Protein AF-A0A9E8LZN9-F1 (afdb_monomer_lite)

pLDDT: mean 81.26, std 16.22, range [38.81, 97.06]

Radius of gyration: 23.98 Å; chains: 1; bounding box: 33×41×81 Å

Structure (mmCIF, N/CA/C/O backbone):
data_AF-A0A9E8LZN9-F1
#
_entry.id   AF-A0A9E8LZN9-F1
#
loop_
_atom_site.group_PDB
_atom_site.id
_atom_site.type_symbol
_atom_site.label_atom_id
_atom_site.label_alt_id
_atom_site.label_comp_id
_atom_site.label_asym_id
_atom_site.label_entity_id
_atom_site.label_seq_id
_atom_site.pdbx_PDB_ins_code
_atom_site.Cartn_x
_atom_site.Cartn_y
_atom_site.Cartn_z
_atom_site.occupancy
_atom_site.B_iso_or_equiv
_atom_site.auth_seq_id
_atom_site.auth_comp_id
_atom_site.auth_asym_id
_atom_site.auth_atom_id
_atom_site.pdbx_PDB_model_num
ATOM 1 N N . MET A 1 1 ? 11.448 15.383 -61.452 1.00 61.06 1 MET A N 1
ATOM 2 C CA . MET A 1 1 ? 12.203 15.830 -60.256 1.00 61.06 1 MET A CA 1
ATOM 3 C C . MET A 1 1 ? 11.318 16.475 -59.190 1.00 61.06 1 MET A C 1
ATOM 5 O O . MET A 1 1 ? 11.354 16.012 -58.064 1.00 61.06 1 MET A O 1
ATOM 9 N N . LYS A 1 2 ? 10.459 17.458 -59.515 1.00 70.00 2 LYS A N 1
ATOM 10 C CA . LYS A 1 2 ? 9.578 18.117 -58.520 1.00 70.00 2 LYS A CA 1
ATOM 11 C C . LYS A 1 2 ? 8.656 17.157 -57.746 1.00 70.00 2 LYS A C 1
ATOM 13 O O . LYS A 1 2 ? 8.547 17.270 -56.538 1.00 70.00 2 LYS A O 1
ATOM 18 N N . LYS A 1 3 ? 8.057 16.167 -58.419 1.00 71.31 3 LYS A N 1
ATOM 19 C CA . LYS A 1 3 ? 7.174 15.169 -57.778 1.00 71.31 3 LYS A CA 1
ATOM 20 C C . LYS A 1 3 ? 7.912 14.232 -56.807 1.00 71.31 3 LYS A C 1
ATOM 22 O O . LYS A 1 3 ? 7.342 13.852 -55.797 1.00 71.31 3 LYS A O 1
ATOM 27 N N . LEU A 1 4 ? 9.179 13.916 -57.091 1.00 81.06 4 LEU A N 1
ATOM 28 C CA . LEU A 1 4 ? 10.037 13.118 -56.204 1.00 81.06 4 LEU A CA 1
ATOM 29 C C . LEU A 1 4 ? 10.459 13.918 -54.966 1.00 81.06 4 LEU A C 1
ATOM 31 O O . LEU A 1 4 ? 10.451 13.379 -53.871 1.00 81.06 4 LEU A O 1
ATOM 35 N N . LEU A 1 5 ? 10.751 15.212 -55.131 1.00 81.19 5 LEU A N 1
ATOM 36 C CA . LEU A 1 5 ? 11.039 16.118 -54.013 1.00 81.19 5 LEU A CA 1
ATOM 37 C C . LEU A 1 5 ? 9.828 16.297 -53.091 1.00 81.19 5 LEU A C 1
ATOM 39 O O . LEU A 1 5 ? 9.983 16.276 -51.878 1.00 81.19 5 LEU A O 1
ATOM 43 N N . ILE A 1 6 ? 8.626 16.425 -53.660 1.00 83.44 6 ILE A N 1
ATOM 44 C CA . ILE A 1 6 ? 7.383 16.536 -52.882 1.00 83.44 6 ILE A CA 1
ATOM 45 C C . ILE A 1 6 ? 7.091 15.231 -52.136 1.00 83.44 6 ILE A C 1
ATOM 47 O O . ILE A 1 6 ? 6.740 15.276 -50.963 1.00 83.44 6 ILE A O 1
ATOM 51 N N . ALA A 1 7 ? 7.276 14.077 -52.786 1.00 82.31 7 ALA A N 1
ATOM 52 C CA . ALA A 1 7 ? 7.104 12.780 -52.139 1.00 82.31 7 ALA A CA 1
ATOM 53 C C . ALA A 1 7 ? 8.093 12.592 -50.979 1.00 82.31 7 ALA A C 1
ATOM 55 O O . ALA A 1 7 ? 7.679 12.211 -49.891 1.00 82.31 7 ALA A O 1
ATOM 56 N N . LEU A 1 8 ? 9.367 12.942 -51.188 1.00 84.31 8 LEU A N 1
ATOM 57 C CA . LEU A 1 8 ? 10.407 12.852 -50.163 1.00 84.31 8 LEU A CA 1
ATOM 58 C C . LEU A 1 8 ? 10.112 13.764 -48.964 1.00 84.31 8 LEU A C 1
ATOM 60 O O . LEU A 1 8 ? 10.261 13.338 -47.816 1.00 84.31 8 LEU A O 1
ATOM 64 N N . LEU A 1 9 ? 9.656 14.992 -49.233 1.00 83.38 9 LEU A N 1
ATOM 65 C CA . LEU A 1 9 ? 9.273 15.962 -48.208 1.00 83.38 9 LEU A CA 1
ATOM 66 C C . LEU A 1 9 ? 8.072 15.463 -47.394 1.00 83.38 9 LEU A C 1
ATOM 68 O O . LEU A 1 9 ? 8.121 15.500 -46.171 1.00 83.38 9 LEU A O 1
ATOM 72 N N . LEU A 1 10 ? 7.040 14.920 -48.055 1.00 81.12 10 LEU A N 1
ATOM 73 C CA . LEU A 1 10 ? 5.878 14.355 -47.363 1.00 81.12 10 LEU A CA 1
ATOM 74 C C . LEU A 1 10 ? 6.264 13.171 -46.473 1.00 81.12 10 LEU A C 1
ATOM 76 O O . LEU A 1 10 ? 5.815 13.089 -45.331 1.00 81.12 10 LEU A O 1
ATOM 80 N N . THR A 1 11 ? 7.109 12.264 -46.973 1.00 77.31 11 THR A N 1
ATOM 81 C CA . THR A 1 11 ? 7.540 11.093 -46.199 1.00 77.31 11 THR A CA 1
ATOM 82 C C . THR A 1 11 ? 8.389 11.477 -44.993 1.00 77.31 11 THR A C 1
ATOM 84 O O . THR A 1 11 ? 8.233 10.883 -43.933 1.00 77.31 11 THR A O 1
ATOM 87 N N . THR A 1 12 ? 9.238 12.503 -45.108 1.00 75.50 12 THR A N 1
ATOM 88 C CA . THR A 1 12 ? 10.048 12.977 -43.973 1.00 75.50 12 THR A CA 1
ATOM 89 C C . THR A 1 12 ? 9.203 13.699 -42.931 1.00 75.50 12 THR A C 1
ATOM 91 O O . THR A 1 12 ? 9.383 13.454 -41.742 1.00 75.50 12 THR A O 1
ATOM 94 N N . THR A 1 13 ? 8.226 14.513 -43.344 1.00 74.69 13 THR A N 1
ATOM 95 C CA . THR A 1 13 ? 7.283 15.127 -42.396 1.00 74.69 13 THR A CA 1
ATOM 96 C C . THR A 1 13 ? 6.399 14.100 -41.699 1.00 74.69 13 THR A C 1
ATOM 98 O O . THR A 1 13 ? 6.097 14.272 -40.526 1.00 74.69 13 THR A O 1
ATOM 101 N N . LEU A 1 14 ? 6.014 13.020 -42.386 1.00 77.69 14 LEU A N 1
ATOM 102 C CA . LEU A 1 14 ? 5.171 11.980 -41.801 1.00 77.69 14 LEU A CA 1
ATOM 103 C C . LEU A 1 14 ? 5.929 11.165 -40.747 1.00 77.69 14 LEU A C 1
ATOM 105 O O . LEU A 1 14 ? 5.386 10.921 -39.681 1.00 77.69 14 LEU A O 1
ATOM 109 N N . VAL A 1 15 ? 7.194 10.813 -41.001 1.00 76.00 15 VAL A N 1
ATOM 110 C CA . VAL A 1 15 ? 8.038 10.086 -40.031 1.00 76.00 15 VAL A CA 1
ATOM 111 C C . VAL A 1 15 ? 8.339 10.928 -38.785 1.00 76.00 15 VAL A C 1
ATOM 113 O O . VAL A 1 15 ? 8.417 10.377 -37.695 1.00 76.00 15 VAL A O 1
ATOM 116 N N . LEU A 1 16 ? 8.466 12.252 -38.924 1.00 69.75 16 LEU A N 1
ATOM 117 C CA . LEU A 1 16 ? 8.658 13.173 -37.794 1.00 69.75 16 LEU A CA 1
ATOM 118 C C . LEU A 1 16 ? 7.363 13.482 -37.024 1.00 69.75 16 LEU A C 1
ATOM 120 O O . LEU A 1 16 ? 7.433 13.953 -35.894 1.00 69.75 16 LEU A O 1
ATOM 124 N N . ALA A 1 17 ? 6.201 13.265 -37.645 1.00 67.69 17 ALA A N 1
ATOM 125 C CA . ALA A 1 17 ? 4.889 13.477 -37.035 1.00 67.69 17 ALA A CA 1
ATOM 126 C C . ALA A 1 17 ? 4.344 12.227 -36.334 1.00 67.69 17 ALA A C 1
ATOM 128 O O . ALA A 1 17 ? 3.353 12.326 -35.613 1.00 67.69 17 ALA A O 1
ATOM 129 N N . LEU A 1 18 ? 4.964 11.061 -36.545 1.00 68.75 18 LEU A N 1
ATOM 130 C CA . LEU A 1 18 ? 4.689 9.896 -35.718 1.00 68.75 18 LEU A CA 1
ATOM 131 C C . LEU A 1 18 ? 5.242 10.193 -34.320 1.00 68.75 18 LEU A C 1
ATOM 133 O O . LEU A 1 18 ? 6.447 10.442 -34.202 1.00 68.75 18 LEU A O 1
ATOM 137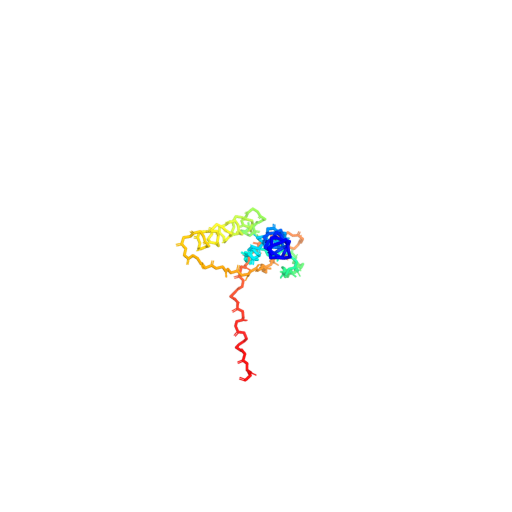 N N . PRO A 1 19 ? 4.401 10.210 -33.272 1.00 58.12 19 PRO A N 1
ATOM 138 C CA . PRO A 1 19 ? 4.901 10.358 -31.920 1.00 58.12 19 PRO A CA 1
ATOM 139 C C . PRO A 1 19 ? 5.903 9.231 -31.668 1.00 58.12 19 PRO A C 1
ATOM 141 O O . PRO A 1 19 ? 5.605 8.055 -31.881 1.00 58.12 19 PRO A O 1
ATOM 144 N N . ALA A 1 20 ? 7.112 9.587 -31.234 1.00 57.53 20 ALA A N 1
ATOM 145 C CA . ALA A 1 20 ? 8.076 8.639 -30.686 1.00 57.53 20 ALA A CA 1
ATOM 146 C C . ALA A 1 20 ? 7.620 8.213 -29.282 1.00 57.53 20 ALA A C 1
ATOM 148 O O . ALA A 1 20 ? 8.380 8.270 -28.319 1.00 57.53 20 ALA A O 1
ATOM 149 N N . GLU A 1 21 ? 6.353 7.841 -29.152 1.00 52.06 21 GLU A N 1
ATOM 150 C CA . GLU A 1 21 ? 5.808 7.266 -27.941 1.00 52.06 21 GLU A CA 1
ATOM 151 C C . GLU A 1 21 ? 6.245 5.808 -27.951 1.00 52.06 21 GLU A C 1
ATOM 153 O O . GLU A 1 21 ? 5.586 4.903 -28.457 1.00 52.06 21 GLU A O 1
ATOM 158 N N . LYS A 1 22 ? 7.445 5.589 -27.408 1.00 48.00 22 LYS A N 1
ATOM 159 C CA . LYS A 1 22 ? 7.659 4.376 -26.637 1.00 48.00 22 LYS A CA 1
ATOM 160 C C . LYS A 1 22 ? 6.702 4.482 -25.455 1.00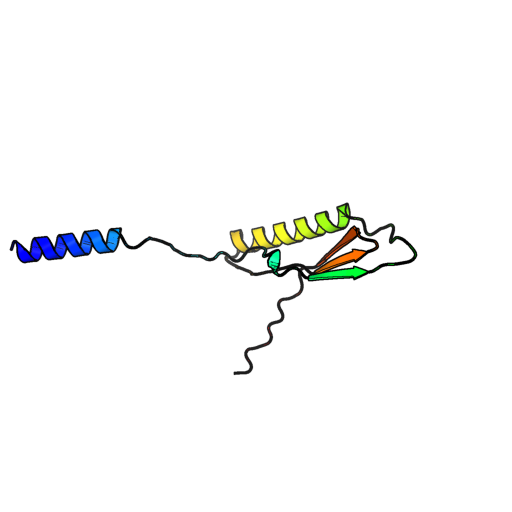 48.00 22 LYS A C 1
ATOM 162 O O . LYS A 1 22 ? 7.095 4.965 -24.399 1.00 48.00 22 LYS A O 1
ATOM 167 N N . ASP A 1 23 ? 5.462 4.053 -25.656 1.00 45.88 23 ASP A N 1
ATOM 168 C CA . ASP A 1 23 ? 4.634 3.550 -24.569 1.00 45.88 23 ASP A CA 1
ATOM 169 C C . ASP A 1 23 ? 5.348 2.306 -24.036 1.00 45.88 23 ASP A C 1
ATOM 171 O O . ASP A 1 23 ? 5.017 1.161 -24.330 1.00 45.88 23 ASP A O 1
ATOM 175 N N . THR A 1 24 ? 6.412 2.528 -23.274 1.00 46.00 24 THR A N 1
ATOM 176 C CA . THR A 1 24 ? 6.698 1.641 -22.167 1.00 46.00 24 THR A CA 1
ATOM 177 C C . THR A 1 24 ? 5.625 2.004 -21.158 1.00 46.00 24 THR A C 1
ATOM 179 O O . THR A 1 24 ? 5.818 2.923 -20.363 1.00 46.00 24 THR A O 1
ATOM 182 N N . ALA A 1 25 ? 4.450 1.381 -21.265 1.00 52.22 25 ALA A N 1
ATOM 183 C CA . ALA A 1 25 ? 3.529 1.308 -20.144 1.00 52.22 25 ALA A CA 1
ATOM 184 C C . ALA A 1 25 ? 4.310 0.593 -19.039 1.00 52.22 25 ALA A C 1
ATOM 186 O O . ALA A 1 25 ? 4.368 -0.630 -19.016 1.00 52.22 25 ALA A O 1
ATOM 187 N N . MET A 1 26 ? 5.059 1.376 -18.258 1.00 53.81 26 MET A N 1
ATOM 188 C CA . MET A 1 26 ? 5.923 0.858 -17.214 1.00 53.81 26 MET A CA 1
ATOM 189 C C . MET A 1 26 ? 4.992 0.372 -16.123 1.00 53.81 26 MET A C 1
ATOM 191 O O . MET A 1 26 ? 4.213 1.158 -15.577 1.00 53.81 26 MET A O 1
ATOM 195 N N . ALA A 1 27 ? 5.040 -0.920 -15.860 1.00 63.31 27 ALA A N 1
ATOM 196 C CA . ALA A 1 27 ? 4.275 -1.544 -14.816 1.00 63.31 27 ALA A CA 1
ATOM 197 C C . ALA A 1 27 ? 4.610 -0.859 -13.483 1.00 63.31 27 ALA A C 1
ATOM 199 O O . ALA A 1 27 ? 5.763 -0.594 -13.122 1.00 63.31 27 ALA A O 1
ATOM 200 N N . ALA A 1 28 ? 3.564 -0.422 -12.804 1.00 75.06 28 ALA A N 1
ATOM 201 C CA . ALA A 1 28 ? 3.648 0.410 -11.624 1.00 75.06 28 ALA A CA 1
ATOM 202 C C . ALA A 1 28 ? 2.508 0.032 -10.693 1.00 75.06 28 ALA A C 1
ATOM 204 O O . ALA A 1 28 ? 1.521 -0.568 -11.121 1.00 75.06 28 ALA A O 1
ATOM 205 N N . TYR A 1 29 ? 2.654 0.416 -9.430 1.00 86.12 29 TYR A N 1
ATOM 206 C CA . TYR A 1 29 ? 1.588 0.315 -8.453 1.00 86.12 29 TYR A CA 1
ATOM 207 C C . TYR A 1 29 ? 0.268 0.847 -9.022 1.00 86.12 29 TYR A C 1
ATOM 209 O O . TYR A 1 29 ? 0.174 2.025 -9.386 1.00 86.12 29 TYR A O 1
ATOM 217 N N . ASN A 1 30 ? -0.740 -0.024 -9.083 1.00 86.88 30 ASN A N 1
ATOM 218 C CA . ASN A 1 30 ? -2.081 0.341 -9.509 1.00 86.88 30 ASN A CA 1
ATOM 219 C C . ASN A 1 30 ? -3.050 0.313 -8.311 1.00 86.88 30 ASN A C 1
ATOM 221 O O . ASN A 1 30 ? -3.622 -0.741 -8.021 1.00 86.88 30 ASN A O 1
ATOM 225 N N . PRO A 1 31 ? -3.284 1.457 -7.640 1.00 87.31 31 PRO A N 1
ATOM 226 C CA . PRO A 1 31 ? -4.170 1.522 -6.478 1.00 87.31 31 PRO A CA 1
ATOM 227 C C . PRO A 1 31 ? -5.638 1.220 -6.812 1.00 87.31 31 PRO A C 1
ATOM 229 O O . PRO A 1 31 ? -6.416 0.912 -5.915 1.00 87.31 31 PRO A O 1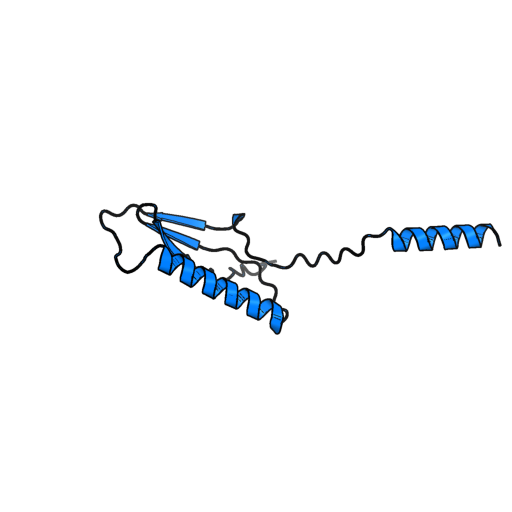
ATOM 232 N N . GLU A 1 32 ? -6.056 1.304 -8.082 1.00 88.62 32 GLU A N 1
ATOM 233 C CA . GLU A 1 32 ? -7.431 0.956 -8.477 1.00 88.62 32 GLU A CA 1
ATOM 234 C C . GLU A 1 32 ? -7.703 -0.551 -8.358 1.00 88.62 32 GLU A C 1
ATOM 236 O O . GLU A 1 32 ? -8.855 -0.963 -8.218 1.00 88.62 32 GLU A O 1
ATOM 241 N N . ASN A 1 33 ? -6.641 -1.361 -8.374 1.00 89.31 33 ASN A N 1
ATOM 242 C CA . ASN A 1 33 ? -6.690 -2.814 -8.240 1.00 89.31 33 ASN A CA 1
ATOM 243 C C . ASN A 1 33 ? -6.446 -3.288 -6.797 1.00 89.31 33 ASN A C 1
ATOM 245 O O . ASN A 1 33 ? -6.326 -4.496 -6.562 1.00 89.31 33 ASN A O 1
ATOM 249 N N . ASP A 1 34 ? -6.347 -2.369 -5.836 1.00 93.00 34 ASP A N 1
ATOM 250 C CA . ASP A 1 34 ? -6.200 -2.720 -4.429 1.00 93.00 34 ASP A CA 1
ATOM 251 C C . ASP A 1 34 ? -7.464 -3.385 -3.882 1.00 93.00 34 ASP A C 1
ATOM 253 O O . ASP A 1 34 ? -8.601 -3.017 -4.188 1.00 93.00 34 ASP A O 1
ATOM 257 N N . ILE A 1 35 ? -7.258 -4.366 -3.007 1.00 94.12 35 ILE A N 1
ATOM 258 C CA . ILE A 1 35 ? -8.332 -5.095 -2.337 1.00 94.12 35 ILE A CA 1
ATOM 259 C C . ILE A 1 35 ? -8.297 -4.750 -0.854 1.00 94.12 35 ILE A C 1
ATOM 261 O O . ILE A 1 35 ?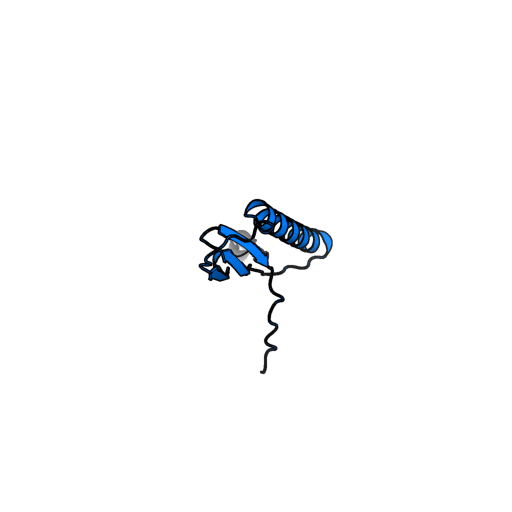 -7.326 -5.043 -0.162 1.00 94.12 35 ILE A O 1
ATOM 265 N N . TYR A 1 36 ? -9.392 -4.199 -0.338 1.00 95.88 36 TYR A N 1
ATOM 266 C CA . TYR A 1 36 ? -9.541 -3.897 1.084 1.00 95.88 36 TYR A CA 1
ATOM 267 C C . TYR A 1 36 ? -10.353 -4.991 1.778 1.00 95.88 36 TYR A C 1
ATOM 269 O O . TYR A 1 36 ? -11.520 -5.227 1.459 1.00 95.88 36 TYR A O 1
ATOM 277 N N . LEU A 1 37 ? -9.734 -5.666 2.745 1.00 96.12 37 LEU A N 1
ATOM 278 C CA . LEU A 1 37 ? -10.393 -6.619 3.631 1.00 96.12 37 LEU A CA 1
ATOM 279 C C . LEU A 1 37 ? -10.650 -5.943 4.976 1.00 96.12 37 LEU A C 1
ATOM 281 O O . LEU A 1 37 ? -9.749 -5.827 5.811 1.00 96.12 37 LEU A O 1
ATOM 285 N N . GLU A 1 38 ? -11.885 -5.487 5.173 1.00 97.06 38 GLU A N 1
ATOM 286 C CA . GLU A 1 38 ? -12.288 -4.754 6.371 1.00 97.06 38 GLU A CA 1
ATOM 287 C C . GLU A 1 38 ? -12.939 -5.660 7.422 1.00 97.06 38 GLU A C 1
ATOM 289 O O . GLU A 1 38 ? -13.899 -6.387 7.154 1.00 97.06 38 GLU A O 1
ATOM 294 N N . PHE A 1 39 ? -12.451 -5.567 8.657 1.00 94.75 39 PHE A N 1
ATOM 295 C CA . PHE A 1 39 ? -12.947 -6.319 9.802 1.00 94.75 39 PHE A CA 1
ATOM 296 C C . PHE A 1 39 ? -13.293 -5.380 10.957 1.00 94.75 39 PHE A C 1
ATOM 298 O O . PHE A 1 39 ? -12.533 -4.479 11.310 1.00 94.75 39 PHE A O 1
ATOM 305 N N . THR A 1 40 ? -14.430 -5.635 11.601 1.00 96.31 40 THR A N 1
ATOM 306 C CA . THR A 1 40 ? -14.779 -5.013 12.884 1.00 96.31 40 THR A CA 1
ATOM 307 C C . THR A 1 40 ? -14.586 -6.038 13.991 1.00 96.31 40 THR A C 1
ATOM 309 O O . THR A 1 40 ? -15.234 -7.085 13.989 1.00 96.31 40 THR A O 1
ATOM 312 N N . LEU A 1 41 ? -13.698 -5.741 14.934 1.00 94.75 41 LEU A N 1
ATOM 313 C CA . LEU A 1 41 ? -13.365 -6.606 16.060 1.00 94.75 41 LEU A CA 1
ATOM 314 C C . LEU A 1 41 ? -13.732 -5.919 17.383 1.00 94.75 41 LEU A C 1
ATOM 316 O O . LEU A 1 41 ? -13.683 -4.696 17.484 1.00 94.75 41 LEU A O 1
ATOM 320 N N . PRO A 1 42 ? -14.057 -6.681 18.444 1.00 96.31 42 PRO A N 1
ATOM 321 C CA . PRO A 1 42 ? -14.340 -6.107 19.761 1.00 96.31 42 PRO A CA 1
ATOM 322 C C . PRO A 1 42 ? -13.077 -5.635 20.507 1.00 96.31 42 PRO A C 1
ATOM 324 O O . PRO A 1 42 ? -13.170 -5.196 21.651 1.00 96.31 42 PRO A O 1
ATOM 327 N N . PHE A 1 43 ? -11.899 -5.765 19.892 1.00 92.38 43 PHE A N 1
ATOM 328 C CA . PHE A 1 43 ? -10.603 -5.366 20.432 1.00 92.38 43 PHE A CA 1
ATOM 329 C C . PHE A 1 43 ? -9.695 -4.837 19.316 1.00 92.38 43 PHE A C 1
ATOM 331 O O . PHE A 1 43 ? -9.894 -5.157 18.143 1.00 92.38 43 PHE A O 1
ATOM 338 N N . ASP A 1 44 ? -8.677 -4.070 19.701 1.00 87.19 44 ASP A N 1
ATOM 339 C CA . ASP A 1 44 ? -7.590 -3.649 18.814 1.00 87.19 44 ASP A CA 1
ATOM 340 C C . ASP A 1 44 ? -6.436 -4.663 18.837 1.00 87.19 44 ASP A C 1
ATOM 342 O O . ASP A 1 44 ? -6.236 -5.378 19.824 1.00 87.19 44 ASP A O 1
ATOM 346 N N . ILE A 1 45 ? -5.649 -4.708 17.759 1.00 88.00 45 ILE A N 1
ATOM 347 C CA . ILE A 1 45 ? -4.443 -5.538 17.659 1.00 88.00 45 ILE A CA 1
ATOM 348 C C . ILE A 1 45 ? -3.224 -4.642 17.939 1.00 88.00 45 ILE A C 1
ATOM 350 O O . ILE A 1 45 ? -2.788 -3.914 17.054 1.00 88.00 45 ILE A O 1
ATOM 354 N N . PRO A 1 46 ? -2.644 -4.661 19.153 1.00 86.12 46 PRO A N 1
ATOM 355 C CA . PRO A 1 46 ? -1.749 -3.596 19.619 1.00 86.12 46 PRO A CA 1
ATOM 356 C C . PRO A 1 46 ? -0.407 -3.494 18.878 1.00 86.12 46 PRO A C 1
ATOM 358 O O . PRO A 1 46 ? 0.260 -2.471 18.979 1.00 86.12 46 PRO A O 1
ATOM 361 N N . PHE A 1 47 ? 0.008 -4.541 18.164 1.00 87.25 47 PHE A N 1
ATOM 362 C CA . PHE A 1 47 ? 1.270 -4.579 17.416 1.00 87.25 47 PHE A CA 1
ATOM 363 C C . PHE A 1 47 ? 1.098 -4.329 15.915 1.00 87.25 47 PHE A C 1
ATOM 365 O O . PHE A 1 47 ? 2.099 -4.169 15.224 1.00 87.25 47 PHE A O 1
ATOM 372 N N . LEU A 1 48 ? -0.138 -4.306 15.409 1.00 89.50 48 LEU A N 1
ATOM 373 C CA . LEU A 1 48 ? -0.407 -3.945 14.024 1.00 89.50 48 LEU A CA 1
ATOM 374 C C . LEU A 1 48 ? -0.960 -2.525 14.000 1.00 89.50 48 LEU A C 1
ATOM 376 O O . LEU A 1 48 ? -2.120 -2.283 14.329 1.00 89.50 48 LEU A O 1
ATOM 380 N N . THR A 1 49 ? -0.087 -1.581 13.669 1.00 92.56 49 THR A N 1
ATOM 381 C CA . THR A 1 49 ? -0.403 -0.155 13.602 1.00 92.56 49 THR A CA 1
ATOM 382 C C . THR A 1 49 ? -0.469 0.306 12.151 1.00 92.56 49 THR A C 1
ATOM 384 O O . THR A 1 49 ? 0.131 -0.312 11.273 1.00 92.56 49 THR A O 1
ATOM 387 N N . GLU A 1 50 ? -1.145 1.430 11.908 1.00 95.19 50 GLU A N 1
ATOM 388 C CA . GLU A 1 50 ? -1.140 2.080 10.589 1.00 95.19 50 GLU A CA 1
ATOM 389 C C . GLU A 1 50 ? 0.286 2.416 10.143 1.00 95.19 50 GLU A C 1
ATOM 391 O O . GLU A 1 50 ? 0.659 2.157 9.005 1.00 95.19 50 GLU A O 1
ATOM 396 N N . GLU A 1 51 ? 1.119 2.907 11.064 1.00 95.44 51 GLU A N 1
ATOM 397 C CA . GLU A 1 51 ? 2.533 3.191 10.801 1.00 95.44 51 GLU A CA 1
ATOM 398 C C . GLU A 1 51 ? 3.290 1.949 10.315 1.00 95.44 51 GLU A C 1
ATOM 400 O O . GLU A 1 51 ? 4.016 2.021 9.328 1.00 95.44 51 GLU A O 1
ATOM 405 N N . LEU A 1 52 ? 3.089 0.796 10.964 1.00 92.62 52 LEU A N 1
ATOM 406 C CA . LEU A 1 52 ? 3.718 -0.452 10.540 1.00 92.62 52 LEU A CA 1
ATOM 407 C C . LEU A 1 52 ? 3.188 -0.916 9.175 1.00 92.62 52 LEU A C 1
ATOM 409 O O . LEU A 1 52 ? 3.967 -1.416 8.366 1.00 92.62 52 LEU A O 1
ATOM 413 N N . ALA A 1 53 ? 1.890 -0.741 8.910 1.00 95.31 53 ALA A N 1
ATOM 414 C CA . ALA A 1 53 ? 1.280 -1.101 7.634 1.00 95.31 53 ALA A CA 1
ATOM 415 C C . ALA A 1 53 ? 1.908 -0.319 6.471 1.00 95.31 53 ALA A C 1
ATOM 417 O O . ALA A 1 53 ? 2.360 -0.925 5.500 1.00 95.31 53 ALA A O 1
ATOM 418 N N . TYR A 1 54 ? 2.000 1.007 6.602 1.00 96.31 54 TYR A N 1
ATOM 419 C CA . TYR A 1 54 ? 2.619 1.863 5.587 1.00 96.31 54 TYR A CA 1
ATOM 420 C C . TYR A 1 54 ? 4.127 1.641 5.477 1.00 96.31 54 TYR A C 1
ATOM 422 O O . TYR A 1 54 ? 4.656 1.611 4.374 1.00 96.31 54 TYR A O 1
ATOM 430 N N . TYR A 1 55 ? 4.819 1.383 6.589 1.00 95.44 55 TYR A N 1
ATOM 431 C CA . TYR A 1 55 ? 6.240 1.043 6.548 1.00 95.44 55 TYR A CA 1
ATOM 432 C C . TYR A 1 55 ? 6.515 -0.231 5.732 1.00 95.44 55 TYR A C 1
ATOM 434 O O . TYR A 1 55 ? 7.462 -0.280 4.947 1.00 95.44 55 TYR A O 1
ATOM 442 N N . LEU A 1 56 ? 5.684 -1.267 5.888 1.00 93.81 56 LEU A N 1
ATOM 443 C CA . LEU A 1 56 ? 5.803 -2.495 5.097 1.00 93.81 56 LEU A CA 1
ATOM 444 C C . LEU A 1 56 ? 5.435 -2.275 3.627 1.00 93.81 56 LEU A C 1
ATOM 446 O O . LEU A 1 56 ? 6.083 -2.849 2.754 1.00 93.81 56 LEU A O 1
ATOM 450 N N . PHE A 1 57 ? 4.423 -1.455 3.346 1.00 95.50 57 PHE A N 1
ATOM 451 C CA . PHE A 1 57 ? 4.093 -1.024 1.987 1.00 95.50 57 PHE A CA 1
ATOM 452 C C . PHE A 1 57 ? 5.291 -0.328 1.317 1.00 95.50 57 PHE A C 1
ATOM 454 O O . PHE A 1 57 ? 5.722 -0.749 0.249 1.00 95.50 57 PHE A O 1
ATOM 461 N N . ASP A 1 58 ? 5.911 0.644 1.988 1.00 95.56 58 ASP A N 1
ATOM 462 C CA . ASP A 1 58 ? 7.051 1.395 1.449 1.00 95.56 58 ASP A CA 1
ATOM 463 C C . ASP A 1 58 ? 8.264 0.496 1.159 1.00 95.56 58 ASP A C 1
ATOM 465 O O . ASP A 1 58 ? 8.976 0.696 0.174 1.00 95.56 58 ASP A O 1
ATOM 469 N N . ILE A 1 59 ? 8.509 -0.520 1.998 1.00 95.38 59 ILE A N 1
ATOM 470 C CA . ILE A 1 59 ? 9.561 -1.518 1.748 1.00 95.38 59 ILE A CA 1
ATOM 471 C C . ILE A 1 59 ? 9.272 -2.318 0.472 1.00 95.38 59 ILE A C 1
ATOM 473 O O . ILE A 1 59 ? 10.196 -2.569 -0.305 1.00 95.38 59 ILE A O 1
ATOM 477 N N . GLN A 1 60 ? 8.020 -2.733 0.265 1.00 93.25 60 GLN A N 1
ATOM 478 C CA . GLN A 1 60 ? 7.606 -3.481 -0.926 1.00 93.25 60 GLN A CA 1
ATOM 479 C C . GLN A 1 60 ? 7.747 -2.609 -2.187 1.00 93.25 60 GLN A C 1
ATOM 481 O O . GLN A 1 60 ? 8.380 -3.035 -3.152 1.00 93.25 60 GLN A O 1
ATOM 486 N N . GLU A 1 61 ? 7.326 -1.341 -2.137 1.00 92.31 61 GLU A N 1
ATOM 487 C CA . GLU A 1 61 ? 7.530 -0.386 -3.236 1.00 92.31 61 GLU A CA 1
ATOM 488 C C . GLU A 1 61 ? 9.008 -0.140 -3.550 1.00 92.31 61 GLU A C 1
ATOM 490 O O . GLU A 1 61 ? 9.406 -0.095 -4.718 1.00 92.31 61 GLU A O 1
ATOM 495 N N . ALA A 1 62 ? 9.852 -0.024 -2.523 1.00 92.88 62 ALA A N 1
ATOM 496 C CA . ALA A 1 62 ? 11.291 0.120 -2.711 1.00 92.88 62 ALA A CA 1
ATOM 497 C C . ALA A 1 62 ? 11.910 -1.119 -3.382 1.00 92.88 62 ALA A C 1
ATOM 499 O O . ALA A 1 62 ? 12.813 -0.983 -4.211 1.00 92.88 62 ALA A O 1
ATOM 500 N N . LEU A 1 63 ? 11.417 -2.322 -3.065 1.00 90.94 63 LEU A N 1
ATOM 501 C CA . LEU A 1 63 ? 11.839 -3.556 -3.725 1.00 90.94 63 LEU A CA 1
ATOM 502 C C . LEU A 1 63 ? 11.412 -3.574 -5.200 1.00 90.94 63 LEU A C 1
ATOM 504 O O . LEU A 1 63 ? 12.238 -3.879 -6.060 1.00 90.94 63 LEU A O 1
ATOM 508 N N . HIS A 1 64 ? 10.170 -3.195 -5.508 1.00 88.94 64 HIS A N 1
ATOM 509 C CA . HIS A 1 64 ? 9.688 -3.083 -6.888 1.00 88.94 64 HIS A CA 1
ATOM 510 C C . HIS A 1 64 ? 10.489 -2.066 -7.701 1.00 88.94 64 HIS A C 1
ATOM 512 O O . HIS A 1 64 ? 10.914 -2.359 -8.821 1.00 88.94 64 HIS A O 1
ATOM 518 N N . ALA A 1 65 ? 10.759 -0.889 -7.131 1.00 88.12 65 ALA A N 1
ATOM 519 C CA . ALA A 1 65 ? 11.620 0.113 -7.751 1.00 88.12 65 ALA A CA 1
ATOM 520 C C . ALA A 1 65 ? 13.024 -0.446 -8.030 1.00 88.12 65 ALA A C 1
ATOM 522 O O . ALA A 1 65 ? 13.522 -0.321 -9.148 1.00 88.12 65 ALA A O 1
ATOM 523 N N . TYR A 1 66 ? 13.626 -1.140 -7.058 1.00 89.88 66 TYR A N 1
ATOM 524 C CA . TYR A 1 66 ? 14.946 -1.745 -7.220 1.00 89.88 66 TYR A CA 1
ATOM 525 C C . TYR A 1 66 ? 14.986 -2.775 -8.358 1.00 89.88 66 TYR A C 1
ATOM 527 O O . TYR A 1 66 ? 15.887 -2.721 -9.199 1.00 89.88 66 TYR A O 1
ATOM 535 N N . LEU A 1 67 ? 14.011 -3.691 -8.406 1.00 86.94 67 LEU A N 1
ATOM 536 C CA . LEU A 1 67 ? 13.918 -4.728 -9.439 1.00 86.94 67 LEU A CA 1
ATOM 537 C C . LEU A 1 67 ? 13.754 -4.129 -10.839 1.00 86.94 67 LEU A C 1
ATOM 539 O O . LEU A 1 67 ? 14.454 -4.533 -11.768 1.00 86.94 67 LEU A O 1
ATOM 543 N N . ARG A 1 68 ? 12.901 -3.117 -10.973 1.00 84.88 68 ARG A N 1
ATOM 544 C CA . ARG A 1 68 ? 12.679 -2.398 -12.229 1.00 84.88 68 ARG A CA 1
ATOM 545 C C . ARG A 1 68 ? 13.933 -1.671 -12.710 1.00 84.88 68 ARG A C 1
ATOM 547 O O . ARG A 1 68 ? 14.323 -1.821 -13.862 1.00 84.88 68 ARG A O 1
ATOM 554 N N . GLU A 1 69 ? 14.605 -0.932 -11.830 1.00 86.88 69 GLU A N 1
ATOM 555 C CA . GLU A 1 69 ? 15.784 -0.135 -12.196 1.00 86.88 69 GLU A CA 1
ATOM 556 C C . GLU A 1 69 ? 17.026 -0.982 -12.514 1.00 86.88 69 GLU A C 1
ATOM 558 O O . GLU A 1 69 ? 17.837 -0.589 -13.354 1.00 86.88 69 GLU A O 1
ATOM 563 N N . HIS A 1 70 ? 17.200 -2.128 -11.846 1.00 88.75 70 HIS A N 1
ATOM 564 C CA . HIS A 1 70 ? 18.451 -2.898 -11.907 1.00 88.75 70 HIS A CA 1
ATOM 565 C C . HIS A 1 70 ? 18.344 -4.213 -12.679 1.00 88.75 70 HIS A C 1
ATOM 567 O O . HIS A 1 70 ? 19.370 -4.740 -13.116 1.00 88.75 70 HIS A O 1
ATOM 573 N N . HIS A 1 71 ? 17.138 -4.757 -12.841 1.00 82.25 71 HIS A N 1
ATOM 574 C CA . HIS A 1 71 ? 16.927 -6.074 -13.437 1.00 82.25 71 HIS A CA 1
ATOM 575 C C . HIS A 1 71 ? 16.005 -6.059 -14.663 1.00 82.25 71 HIS A C 1
ATOM 577 O O . HIS A 1 71 ? 15.795 -7.126 -15.235 1.00 82.25 71 HIS A O 1
ATOM 583 N N . ASP A 1 72 ? 15.505 -4.887 -15.086 1.00 78.88 72 ASP A N 1
ATOM 584 C CA . ASP A 1 72 ? 14.555 -4.739 -16.207 1.00 78.88 72 ASP A CA 1
ATOM 585 C C . ASP A 1 72 ? 13.305 -5.626 -16.025 1.00 78.88 72 ASP A C 1
ATOM 587 O O . ASP A 1 72 ? 12.707 -6.115 -16.981 1.00 78.88 72 ASP A O 1
ATOM 591 N N . ILE A 1 73 ? 12.944 -5.891 -14.762 1.00 77.69 73 ILE A N 1
ATOM 592 C CA . ILE A 1 73 ? 11.747 -6.646 -14.398 1.00 77.69 73 ILE A CA 1
ATOM 593 C C . ILE A 1 73 ? 10.643 -5.630 -14.135 1.00 77.69 73 ILE A C 1
ATOM 595 O O . ILE A 1 73 ? 10.671 -4.922 -13.128 1.00 77.69 73 ILE A O 1
ATOM 599 N N . ASP A 1 74 ? 9.679 -5.580 -15.0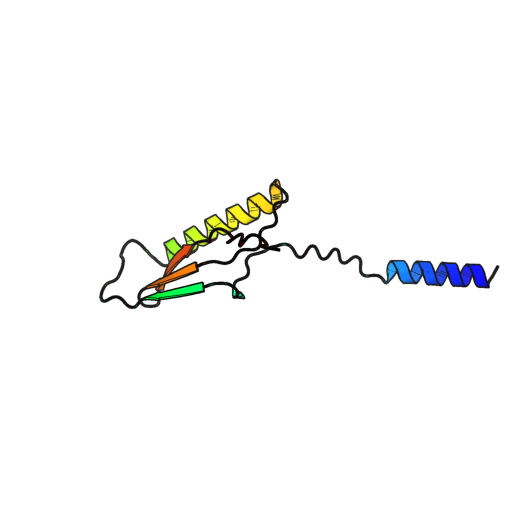45 1.00 72.94 74 ASP A N 1
ATOM 600 C CA . ASP A 1 74 ? 8.510 -4.718 -14.949 1.00 72.94 74 ASP A CA 1
ATOM 601 C C . ASP A 1 74 ? 7.318 -5.550 -14.455 1.00 72.94 74 ASP A C 1
ATOM 603 O O . ASP A 1 74 ? 6.867 -6.471 -15.140 1.00 72.94 74 ASP A O 1
ATOM 607 N N . LEU A 1 75 ? 6.870 -5.294 -13.223 1.00 74.38 75 LEU A N 1
ATOM 608 C CA . LEU A 1 75 ? 5.775 -6.021 -12.574 1.00 74.38 75 LEU A CA 1
ATOM 609 C C . LEU A 1 75 ? 4.591 -5.084 -12.379 1.00 74.38 75 LEU A C 1
ATOM 611 O O . LEU A 1 75 ? 4.746 -4.001 -11.818 1.00 74.38 75 LEU A O 1
ATOM 615 N N . GLU A 1 76 ? 3.411 -5.506 -12.826 1.00 81.00 76 GLU A N 1
ATOM 616 C CA . GLU A 1 76 ? 2.163 -4.860 -12.428 1.00 81.00 76 GLU A CA 1
ATOM 617 C C . GLU A 1 76 ? 1.714 -5.515 -11.129 1.00 81.00 76 GLU A C 1
ATOM 619 O O . GLU A 1 76 ? 1.672 -6.743 -11.031 1.00 81.00 76 GLU A O 1
ATOM 624 N N . TYR A 1 77 ? 1.421 -4.702 -10.124 1.00 86.06 77 TYR A N 1
ATOM 625 C CA . TYR A 1 77 ? 1.074 -5.183 -8.796 1.00 86.06 77 TYR A CA 1
ATOM 626 C C . TYR A 1 77 ? 0.073 -4.238 -8.126 1.00 86.06 77 TYR A C 1
ATOM 628 O O . TYR A 1 77 ? -0.024 -3.045 -8.438 1.00 86.06 77 TYR A O 1
ATOM 636 N N . SER A 1 78 ? -0.679 -4.805 -7.192 1.00 90.38 78 SER A N 1
ATOM 637 C CA . SER A 1 78 ? -1.613 -4.117 -6.305 1.00 90.38 78 SER A CA 1
ATOM 638 C C . SER A 1 78 ? -1.558 -4.775 -4.934 1.00 90.38 78 SER A C 1
ATOM 640 O O . SER A 1 78 ? -0.974 -5.844 -4.782 1.00 90.38 78 SER A O 1
ATOM 642 N N . TYR A 1 79 ? -2.147 -4.153 -3.921 1.00 93.12 79 TYR A N 1
ATOM 643 C CA . TYR A 1 79 ? -2.040 -4.631 -2.550 1.00 93.12 79 TYR A CA 1
ATOM 644 C C . TYR A 1 79 ? -3.368 -5.157 -2.013 1.00 93.12 79 TYR A C 1
ATOM 646 O O . TYR A 1 79 ? -4.451 -4.635 -2.283 1.00 93.12 79 TYR A O 1
ATOM 654 N N . ILE A 1 80 ? -3.272 -6.177 -1.162 1.00 95.56 80 ILE A N 1
ATOM 655 C CA . ILE A 1 80 ? -4.330 -6.516 -0.217 1.00 95.56 80 ILE A CA 1
ATOM 656 C C . ILE A 1 80 ? -4.082 -5.717 1.061 1.00 95.56 80 ILE A C 1
ATOM 658 O O . ILE A 1 80 ? -3.115 -5.962 1.788 1.00 95.56 80 ILE A O 1
ATOM 662 N N . TRP A 1 81 ? -4.985 -4.791 1.360 1.00 96.50 81 TRP A N 1
ATOM 663 C CA . TRP A 1 81 ? -5.001 -4.032 2.601 1.00 96.50 81 TRP A CA 1
ATOM 664 C C . TRP A 1 81 ? -5.892 -4.721 3.625 1.00 96.50 81 TRP A C 1
ATOM 666 O O . TRP A 1 81 ? -7.095 -4.888 3.422 1.00 96.50 81 TRP A O 1
ATOM 676 N N . ILE A 1 82 ? -5.315 -5.093 4.764 1.00 95.88 82 ILE A N 1
ATOM 677 C CA . ILE A 1 82 ? -6.090 -5.548 5.917 1.00 95.88 82 ILE A CA 1
ATOM 678 C C . ILE A 1 82 ? -6.435 -4.327 6.754 1.00 95.88 82 ILE A C 1
ATOM 680 O O . ILE A 1 82 ? -5.543 -3.612 7.215 1.00 95.88 82 ILE A O 1
ATOM 684 N N . VAL A 1 83 ? -7.727 -4.108 6.975 1.00 96.50 83 VAL A N 1
ATOM 685 C CA . VAL A 1 83 ? -8.247 -2.985 7.754 1.00 96.50 83 VAL A CA 1
ATOM 686 C C . VAL A 1 83 ? -9.003 -3.542 8.952 1.00 96.50 83 VAL A C 1
ATOM 688 O O . VAL A 1 83 ? -9.935 -4.328 8.805 1.00 96.50 83 VAL A O 1
ATOM 691 N N . VAL A 1 84 ? -8.617 -3.139 10.159 1.00 95.75 84 VAL A N 1
ATOM 692 C CA . VAL A 1 84 ? -9.268 -3.555 11.407 1.00 95.75 84 VAL A CA 1
ATOM 693 C C . VAL A 1 84 ? -9.764 -2.316 12.131 1.00 95.75 84 VAL A C 1
ATOM 695 O O . VAL A 1 84 ? -8.998 -1.386 12.369 1.00 95.75 84 VAL A O 1
ATOM 698 N N . ASN A 1 85 ? -11.049 -2.289 12.487 1.00 94.88 85 ASN A N 1
ATOM 699 C CA . ASN A 1 85 ? -11.684 -1.158 13.178 1.00 94.88 85 ASN A CA 1
ATOM 700 C C . ASN A 1 85 ? -11.472 0.185 12.448 1.00 94.88 85 ASN A C 1
ATOM 702 O O . ASN A 1 85 ? -11.268 1.222 13.079 1.00 94.88 85 ASN A O 1
ATOM 706 N N . GLY A 1 86 ? -11.494 0.158 11.110 1.00 93.94 86 GLY A N 1
ATOM 707 C CA . GLY A 1 86 ? -11.281 1.332 10.257 1.00 93.94 86 GLY A CA 1
ATOM 708 C C . GLY A 1 86 ? -9.821 1.772 10.107 1.00 93.94 86 GLY A C 1
ATOM 709 O O . GLY A 1 86 ? -9.574 2.805 9.494 1.00 93.94 86 GLY A O 1
ATOM 710 N N . LYS A 1 87 ? -8.860 1.014 10.649 1.00 94.38 87 LYS A N 1
ATOM 711 C CA . LYS A 1 87 ? -7.426 1.311 10.561 1.00 94.38 87 LYS A CA 1
ATOM 712 C C . LYS A 1 87 ? -6.721 0.295 9.666 1.00 94.38 87 LYS A C 1
ATOM 714 O O . LYS A 1 87 ? -6.850 -0.904 9.931 1.00 94.38 87 LYS A O 1
ATOM 719 N N . PRO A 1 88 ? -5.972 0.721 8.639 1.00 95.81 88 PRO A N 1
ATOM 720 C CA . PRO A 1 88 ? -5.048 -0.160 7.937 1.00 95.81 88 PRO A CA 1
ATOM 721 C C . PRO A 1 88 ? -4.037 -0.758 8.918 1.00 95.81 88 PRO A C 1
ATOM 723 O O . PRO A 1 88 ? -3.439 -0.048 9.719 1.00 95.81 88 PRO A O 1
ATOM 726 N N . VAL A 1 89 ? -3.859 -2.072 8.881 1.00 95.62 89 VAL A N 1
ATOM 727 C CA . VAL A 1 89 ? -2.965 -2.789 9.803 1.00 95.62 89 VAL A CA 1
ATOM 728 C C . VAL A 1 89 ? -1.912 -3.626 9.083 1.00 95.62 89 VAL A C 1
ATOM 730 O O . VAL A 1 89 ? -0.926 -4.025 9.701 1.00 95.62 89 VAL A O 1
ATOM 733 N N . LEU A 1 90 ? -2.097 -3.884 7.786 1.00 94.69 90 LEU A N 1
ATOM 734 C CA . LEU A 1 90 ? -1.147 -4.610 6.949 1.00 94.69 90 LEU A CA 1
ATOM 735 C C . LEU A 1 90 ? -1.409 -4.320 5.465 1.00 94.69 90 LEU A C 1
ATOM 737 O O . LEU A 1 90 ? -2.568 -4.290 5.054 1.00 94.69 90 LEU A O 1
ATOM 741 N N . ALA A 1 91 ? -0.341 -4.178 4.684 1.00 94.38 91 ALA A N 1
ATOM 742 C CA . ALA A 1 91 ? -0.363 -4.196 3.224 1.00 94.38 91 ALA A CA 1
ATOM 743 C C . ALA A 1 91 ? 0.410 -5.424 2.735 1.00 94.38 91 ALA A C 1
ATOM 745 O O . ALA A 1 91 ? 1.545 -5.647 3.167 1.00 94.38 91 ALA A O 1
ATOM 746 N N . ILE A 1 92 ? -0.200 -6.221 1.864 1.00 92.69 92 ILE A N 1
ATOM 747 C CA . ILE A 1 92 ? 0.391 -7.449 1.325 1.00 92.69 92 ILE A CA 1
ATOM 748 C C . ILE A 1 92 ? 0.392 -7.344 -0.192 1.00 92.69 92 ILE A C 1
ATOM 750 O O . ILE A 1 92 ? -0.686 -7.291 -0.777 1.00 92.69 92 ILE A O 1
ATOM 754 N N . ASP A 1 93 ? 1.570 -7.351 -0.807 1.00 91.25 93 ASP A N 1
ATOM 755 C CA . ASP A 1 93 ? 1.704 -7.637 -2.233 1.00 91.25 93 ASP A CA 1
ATOM 756 C C . ASP A 1 93 ? 1.399 -9.134 -2.458 1.00 91.25 93 ASP A C 1
ATOM 758 O O . ASP A 1 93 ? 2.139 -10.003 -1.970 1.00 91.25 93 ASP A O 1
ATOM 762 N N . PRO A 1 94 ? 0.254 -9.488 -3.068 1.00 83.62 94 PRO A N 1
ATOM 763 C CA . PRO A 1 94 ? -0.090 -10.873 -3.302 1.00 83.62 94 PRO A CA 1
ATOM 764 C C . PRO A 1 94 ? 0.805 -11.442 -4.411 1.00 83.62 94 PRO A C 1
ATOM 766 O O . PRO A 1 94 ? 1.093 -10.760 -5.392 1.00 83.62 94 PRO A O 1
ATOM 769 N N . PRO A 1 95 ? 1.191 -12.729 -4.342 1.00 75.44 95 PRO A N 1
ATOM 770 C CA . PRO A 1 95 ? 1.816 -13.358 -5.493 1.00 75.44 95 PRO A CA 1
ATOM 77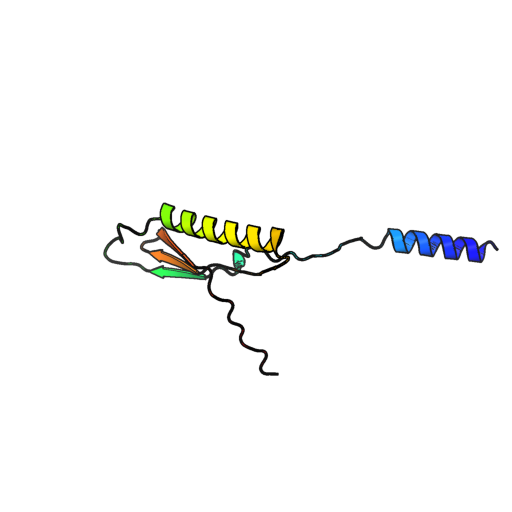1 C C . PRO A 1 95 ? 0.858 -13.233 -6.679 1.00 75.44 95 PRO A C 1
ATOM 773 O O . PRO A 1 95 ? -0.318 -13.590 -6.550 1.00 75.44 95 PRO A O 1
ATOM 776 N N . LEU A 1 96 ? 1.363 -12.752 -7.821 1.00 67.06 96 LEU A N 1
ATOM 777 C CA . LEU A 1 96 ? 0.629 -12.798 -9.080 1.00 67.06 96 LEU A CA 1
ATOM 778 C C . LEU A 1 96 ? 0.041 -14.203 -9.221 1.00 67.06 96 LEU A C 1
ATOM 780 O O . LEU A 1 96 ? 0.770 -15.198 -9.303 1.00 67.06 96 LEU A O 1
ATOM 784 N N . TYR A 1 97 ? -1.289 -14.293 -9.222 1.00 48.34 97 TYR A N 1
ATOM 785 C CA . TYR A 1 97 ? -1.952 -15.485 -9.712 1.00 48.34 97 TYR A CA 1
ATOM 786 C C . TYR A 1 97 ? -1.619 -15.543 -11.203 1.00 48.34 97 TYR A C 1
ATOM 788 O O . TYR A 1 97 ? -2.338 -14.993 -12.032 1.00 48.34 97 TYR A O 1
ATOM 796 N N . PHE A 1 98 ? -0.534 -16.233 -11.559 1.00 43.44 98 PHE A N 1
ATOM 797 C CA . PHE A 1 98 ? -0.448 -16.894 -12.850 1.00 43.44 98 PHE A CA 1
ATOM 798 C C . PHE A 1 98 ? -1.565 -17.943 -12.848 1.00 43.44 98 PHE A C 1
ATOM 800 O O . PHE A 1 98 ? -1.342 -19.125 -12.581 1.00 43.44 98 PHE A O 1
ATOM 807 N N . VAL A 1 99 ? -2.808 -17.513 -13.084 1.00 42.78 99 VAL A N 1
ATOM 808 C CA . VAL A 1 99 ? -3.784 -18.395 -13.707 1.00 42.78 99 VAL A CA 1
ATOM 809 C C . VAL A 1 99 ? -3.153 -18.660 -15.057 1.00 42.78 99 VAL A C 1
ATOM 811 O O . VAL A 1 99 ? -3.185 -17.798 -15.926 1.00 42.78 99 VAL A O 1
ATOM 814 N N . GLY A 1 100 ? -2.431 -19.778 -15.166 1.00 38.81 100 GLY A N 1
ATOM 815 C CA . GLY A 1 100 ? -1.868 -20.191 -16.436 1.00 38.81 100 GLY A CA 1
ATOM 816 C C . GLY A 1 100 ? -2.965 -20.077 -17.480 1.00 38.81 100 GLY A C 1
ATOM 817 O O . GLY A 1 100 ? -4.093 -20.513 -17.217 1.00 38.81 100 GLY A O 1
ATOM 818 N N . ASP A 1 101 ? -2.631 -19.453 -18.607 1.00 45.34 101 ASP A N 1
ATOM 819 C CA . ASP A 1 101 ? -3.390 -19.598 -19.836 1.00 45.34 101 ASP A CA 1
ATOM 820 C C . ASP A 1 101 ? -3.632 -21.098 -20.018 1.00 45.34 101 ASP A C 1
ATOM 822 O O . ASP A 1 101 ? -2.739 -21.866 -20.377 1.00 45.34 101 ASP A O 1
ATOM 826 N N . ASN A 1 102 ? -4.834 -21.533 -19.651 1.00 45.34 102 ASN A N 1
ATOM 827 C CA . ASN A 1 102 ? -5.372 -22.808 -20.073 1.00 45.34 102 ASN A CA 1
ATOM 828 C C . ASN A 1 102 ? -6.056 -22.530 -21.411 1.00 45.34 102 ASN A C 1
ATOM 830 O O . ASN A 1 102 ? -7.282 -22.581 -21.486 1.00 45.34 102 ASN A O 1
ATOM 834 N N . ASP A 1 103 ? -5.243 -22.198 -22.413 1.00 42.44 103 ASP A N 1
ATOM 835 C CA . ASP A 1 103 ? -5.596 -22.262 -23.830 1.00 42.44 103 ASP A CA 1
ATOM 836 C C . ASP A 1 103 ? -4.869 -23.453 -24.474 1.00 42.44 103 ASP A C 1
ATOM 838 O O . ASP A 1 103 ? -3.629 -23.571 -24.314 1.00 42.44 103 ASP A O 1
#

Foldseek 3Di:
DVVVVVVVVVVVVVVVPPPPPPPPVQADEDAVPEAEDEDEDPDDDVPQALVVAVVVVVVVRVVQVCCCVPVVDRDHWYWHFYHYPNGTRHTDTDPPPCPDPPD

Sequence (103 aa):
MKKLLIALLLTTTLVLALPAEKDTAMAAYNPENDIYLEFTLPFDIPFLTEELAYYLFDIQEALHAYLREHHDIDLEYSYIWIVVNGKPVLAIDPPLYFVGDND

Secondary structure (DSSP, 8-state):
-HHHHHHHHHHHHHHHHS----------B-GGG-EEEEE--SS--TT--HHHHHHHHHHHHHHHHHHHHHH-----B--EEEEETTEEEEEE-----------

Organism: NCBI:txid2980027